Protein AF-A0A4E0QW94-F1 (afdb_monomer_lite)

Secondary structure (DSSP, 8-state):
------EEE--BTTB-EEEE--SS-EEEE----S-SEEEEE-SS-EEEEEES--S---SEEEESS--SSS-EEEEEEETTTTEEEEEEEEEETTEEEEEEEEEEE--S-TT---------TT--EEEEEEEE-SS---SPPP-EE-TTSPEE---EEEEEETTEEEEEEEE----STT--

Foldseek 3Di:
DDDQDEAEAEQDPPDKDKDQADQGKYKYAYPDDQFQWKWKDAQAATAEIEHRDRDCPGRIDIDRGDDPGQWIKMWGAHPPVQWIKIWIWGDDPRMIIIHTDDIDHDDDDSRDDDDHYDYDAPDKYKYKYKYFPPDPPDDDDDWDADPVRDTWFDDWDWDDDDRITIIITITHPPPPPPPD

Sequence (180 aa):
MYVILSVRLRPKPNRPTHLRWVNVSTILSCPAGLHNSSIWYSSREVYKMTVGCQNEEEPELRLQWFPDVQNITARFISQITNLETRCIFSSNDGILKGELIPETPISGPLNEIHATIFIQPGQKIQHEFFICKQGVVRNGTCRTQYANGTYGGGKQSIQTSGDQHKITDELRPSHLDKHQ

pLDDT: mean 73.36, std 14.95, range [33.78, 94.5]

Organism: Fasciola hepatica (NCBI:txid6192)

Structure (mmCIF, N/CA/C/O backbone):
data_AF-A0A4E0QW94-F1
#
_entry.id   AF-A0A4E0QW94-F1
#
loop_
_atom_site.group_PDB
_atom_site.id
_atom_site.type_symbol
_atom_site.label_atom_id
_atom_site.label_alt_id
_atom_site.label_comp_id
_atom_site.label_asym_id
_atom_site.label_entity_id
_atom_site.label_seq_id
_atom_site.pdbx_PDB_ins_code
_atom_site.Cartn_x
_atom_site.Cartn_y
_atom_site.Cartn_z
_atom_site.occupancy
_atom_site.B_iso_or_equiv
_atom_site.auth_seq_id
_atom_site.auth_comp_id
_atom_site.auth_asym_id
_atom_site.auth_atom_id
_atom_site.pdbx_PDB_model_num
ATOM 1 N N . MET A 1 1 ? -17.614 -23.649 -15.359 1.00 35.47 1 MET A N 1
ATOM 2 C CA . MET A 1 1 ? -17.295 -23.105 -14.023 1.00 35.47 1 MET A CA 1
ATOM 3 C C . MET A 1 1 ? -15.801 -22.819 -14.013 1.00 35.47 1 MET A C 1
ATOM 5 O O . MET A 1 1 ? -15.024 -23.763 -14.012 1.00 35.47 1 MET A O 1
ATOM 9 N N . TYR A 1 2 ? -15.388 -21.560 -14.169 1.00 36.31 2 TYR A N 1
ATOM 10 C CA . TYR A 1 2 ? -13.965 -21.210 -14.183 1.00 36.31 2 TYR A CA 1
ATOM 11 C C . TYR A 1 2 ? -13.499 -21.043 -12.739 1.00 36.31 2 TYR A C 1
ATOM 13 O O . TYR A 1 2 ? -13.974 -20.157 -12.033 1.00 36.31 2 TYR A O 1
ATOM 21 N N . VAL A 1 3 ? -12.605 -21.919 -12.286 1.00 41.59 3 VAL A N 1
ATOM 22 C CA . VAL A 1 3 ? -11.892 -21.724 -11.023 1.00 41.59 3 VAL A CA 1
ATOM 23 C C . VAL A 1 3 ? -10.884 -20.608 -11.276 1.00 41.59 3 VAL A C 1
ATOM 25 O O . VAL A 1 3 ? -9.867 -20.830 -11.929 1.00 41.59 3 VAL A O 1
ATOM 28 N N . ILE A 1 4 ? -11.175 -19.393 -10.813 1.00 51.91 4 ILE A N 1
ATOM 29 C CA . ILE A 1 4 ?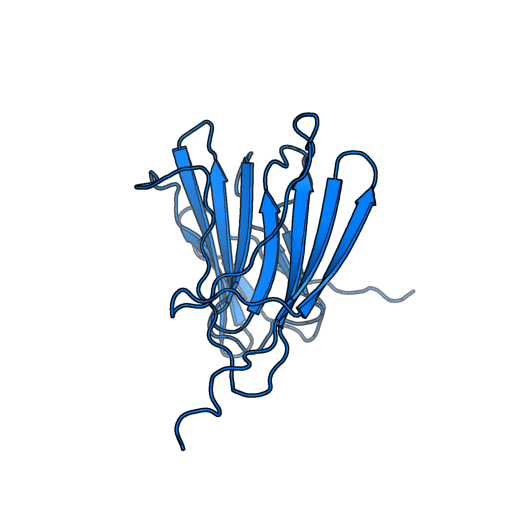 -10.159 -18.341 -10.750 1.00 51.91 4 ILE A CA 1
ATOM 30 C C . ILE A 1 4 ? -9.194 -18.775 -9.646 1.00 51.91 4 ILE A C 1
ATOM 32 O O . ILE A 1 4 ? -9.485 -18.623 -8.461 1.00 51.91 4 ILE A O 1
ATOM 36 N N . LEU A 1 5 ? -8.073 -19.387 -10.027 1.00 69.38 5 LEU A N 1
ATOM 37 C CA . LEU A 1 5 ? -6.982 -19.637 -9.094 1.00 69.38 5 LEU A CA 1
ATOM 38 C C . LEU A 1 5 ? -6.404 -18.277 -8.700 1.00 69.38 5 LEU A C 1
ATOM 40 O O . LEU A 1 5 ? -5.774 -17.618 -9.512 1.00 69.38 5 LEU A O 1
ATOM 44 N N . SER A 1 6 ? -6.628 -17.831 -7.469 1.00 73.69 6 SER A N 1
ATOM 45 C CA . SER A 1 6 ? -5.901 -16.695 -6.906 1.00 73.69 6 SER A CA 1
ATOM 46 C C . SER A 1 6 ? -4.810 -17.194 -5.975 1.00 73.69 6 SER A C 1
ATOM 48 O O . SER A 1 6 ? -5.058 -18.050 -5.124 1.00 73.69 6 SER A O 1
ATOM 50 N N . VAL A 1 7 ? -3.618 -16.627 -6.094 1.00 83.56 7 VAL A N 1
ATOM 51 C CA . VAL A 1 7 ? -2.515 -16.871 -5.168 1.00 83.56 7 VAL A CA 1
ATOM 52 C C . VAL A 1 7 ? -2.576 -15.835 -4.051 1.00 83.56 7 VAL A C 1
ATOM 54 O O . VAL A 1 7 ? -2.531 -14.639 -4.323 1.00 83.56 7 VAL A O 1
ATOM 57 N N . ARG A 1 8 ? -2.650 -16.280 -2.791 1.00 88.88 8 ARG A N 1
ATOM 58 C CA . ARG A 1 8 ? -2.639 -15.397 -1.615 1.00 88.88 8 ARG A CA 1
ATOM 59 C C . ARG A 1 8 ? -1.293 -15.480 -0.901 1.00 88.88 8 ARG A C 1
ATOM 61 O O . ARG A 1 8 ? -0.907 -16.547 -0.429 1.00 88.88 8 ARG A O 1
ATOM 68 N N . LEU A 1 9 ? -0.602 -14.349 -0.794 1.00 89.50 9 LEU A N 1
ATOM 69 C CA . LEU A 1 9 ? 0.662 -14.223 -0.075 1.00 89.50 9 LEU A CA 1
ATOM 70 C C . LEU A 1 9 ? 0.450 -13.415 1.206 1.00 89.50 9 LEU A C 1
ATOM 72 O O . LEU A 1 9 ? 0.110 -12.234 1.158 1.00 89.50 9 LEU A O 1
ATOM 76 N N . ARG A 1 10 ? 0.677 -14.064 2.351 1.00 90.88 10 ARG A N 1
ATOM 77 C CA . ARG A 1 10 ? 0.554 -13.467 3.683 1.00 90.88 10 ARG A CA 1
ATOM 78 C C . ARG A 1 10 ? 1.858 -13.666 4.463 1.00 90.88 10 ARG A C 1
ATOM 80 O O . ARG A 1 10 ? 2.150 -14.809 4.821 1.00 90.88 10 ARG A O 1
ATOM 87 N N . PRO A 1 11 ? 2.646 -12.604 4.711 1.00 89.12 11 PRO A N 1
ATOM 88 C CA . PRO A 1 11 ? 3.871 -12.686 5.492 1.00 89.12 11 PRO A CA 1
ATOM 89 C C . PRO A 1 11 ? 3.585 -13.140 6.925 1.00 89.12 11 PRO A C 1
ATOM 91 O O . PRO A 1 11 ? 2.499 -12.901 7.459 1.00 89.12 11 PRO A O 1
ATOM 94 N N . LYS A 1 12 ? 4.575 -13.766 7.562 1.00 86.25 12 LYS A N 1
ATOM 95 C CA . LYS A 1 12 ? 4.525 -14.146 8.976 1.00 86.25 12 LYS A CA 1
ATOM 96 C C . LYS A 1 12 ? 5.559 -13.343 9.769 1.00 86.25 12 LYS A C 1
ATOM 98 O O . LYS A 1 12 ? 6.594 -12.978 9.208 1.00 86.25 12 LYS A O 1
ATOM 103 N N . PRO A 1 13 ? 5.323 -13.100 11.069 1.00 80.38 13 PRO A N 1
ATOM 104 C CA . PRO A 1 13 ? 6.344 -12.532 11.939 1.00 80.38 13 PRO A CA 1
ATOM 105 C C . PRO A 1 13 ? 7.625 -13.365 11.902 1.00 80.38 13 PRO A C 1
ATOM 107 O O . PRO A 1 13 ? 7.571 -14.596 11.903 1.00 80.38 13 PRO A O 1
ATOM 110 N N . ASN A 1 14 ? 8.771 -12.685 11.876 1.00 74.56 14 ASN A N 1
ATOM 111 C CA . ASN A 1 14 ? 10.111 -13.269 11.994 1.00 74.56 14 ASN A CA 1
ATOM 112 C C . ASN A 1 14 ? 10.515 -14.278 10.899 1.00 74.56 14 ASN A C 1
ATOM 114 O O . ASN A 1 14 ? 11.559 -14.918 11.028 1.00 74.56 14 ASN A O 1
ATOM 118 N N . ARG A 1 15 ? 9.734 -14.445 9.819 1.00 83.19 15 ARG A N 1
ATOM 119 C CA . ARG A 1 15 ? 10.111 -15.327 8.704 1.00 83.19 15 ARG A CA 1
ATOM 120 C C . ARG A 1 15 ? 9.510 -14.877 7.365 1.00 83.19 15 ARG A C 1
ATOM 122 O O . ARG A 1 15 ? 8.290 -14.710 7.283 1.00 83.19 15 ARG A O 1
ATOM 129 N N . PRO A 1 16 ? 10.318 -14.760 6.292 1.00 84.69 16 PRO A N 1
ATOM 130 C CA . PRO A 1 16 ? 9.789 -14.493 4.962 1.00 84.69 16 PRO A CA 1
ATOM 131 C C . PRO A 1 16 ? 8.881 -15.639 4.507 1.00 84.69 16 PRO A C 1
ATOM 133 O O . PRO A 1 16 ? 9.142 -16.817 4.767 1.00 84.69 16 PRO A O 1
ATOM 136 N N . THR A 1 17 ? 7.799 -15.287 3.824 1.00 88.94 17 THR A N 1
ATOM 137 C CA . THR A 1 17 ? 6.900 -16.245 3.174 1.00 88.94 17 THR A CA 1
ATOM 138 C C . THR A 1 17 ? 7.181 -16.239 1.683 1.00 88.94 17 THR A C 1
ATOM 140 O O . THR A 1 17 ? 7.320 -15.174 1.091 1.00 88.94 17 THR A O 1
ATOM 143 N N . HIS A 1 18 ? 7.267 -17.422 1.084 1.00 89.69 18 HIS A N 1
ATOM 144 C CA . HIS A 1 18 ? 7.560 -17.586 -0.333 1.00 89.69 18 HIS A CA 1
ATOM 145 C C . HIS A 1 18 ? 6.428 -18.337 -1.011 1.00 89.69 18 HIS A C 1
ATOM 147 O O . HIS A 1 18 ? 5.875 -19.281 -0.443 1.00 89.69 18 HIS A O 1
ATOM 153 N N . LEU A 1 19 ? 6.099 -17.933 -2.230 1.00 86.19 19 LEU A N 1
ATOM 154 C CA . LEU A 1 19 ? 5.101 -18.602 -3.042 1.00 86.19 19 LEU A CA 1
ATOM 155 C C . LEU A 1 19 ? 5.514 -18.515 -4.506 1.00 86.19 19 LEU A C 1
ATOM 157 O O . LEU A 1 19 ? 5.927 -17.462 -4.980 1.00 86.19 19 LEU A O 1
ATOM 161 N N . ARG A 1 20 ? 5.423 -19.629 -5.230 1.00 82.50 20 ARG A N 1
ATOM 162 C CA . ARG A 1 20 ? 5.676 -19.632 -6.668 1.00 82.50 20 ARG A CA 1
ATOM 163 C C . ARG A 1 20 ? 4.631 -18.767 -7.367 1.00 82.50 20 ARG A C 1
ATOM 165 O O . ARG A 1 20 ? 3.438 -19.049 -7.287 1.00 82.50 20 ARG A O 1
ATOM 172 N N . TRP A 1 21 ? 5.084 -17.735 -8.060 1.00 75.19 21 TRP A N 1
ATOM 173 C CA . TRP A 1 21 ? 4.219 -16.959 -8.923 1.00 75.19 21 TRP A CA 1
ATOM 174 C C . TRP A 1 21 ? 3.769 -17.830 -10.097 1.00 75.19 21 TRP A C 1
ATOM 176 O O . TRP A 1 21 ? 4.568 -18.485 -10.768 1.00 75.19 21 TRP A O 1
ATOM 186 N N . VAL A 1 22 ? 2.466 -17.835 -10.326 1.00 73.12 22 VAL A N 1
ATOM 187 C CA . VAL A 1 22 ? 1.826 -18.374 -11.523 1.00 73.12 22 VAL A CA 1
ATOM 188 C C . VAL A 1 22 ? 1.022 -17.236 -12.138 1.00 73.12 22 VAL A C 1
ATOM 190 O O . VAL A 1 22 ? 0.620 -16.328 -11.413 1.00 73.12 22 VAL A O 1
ATOM 193 N N . ASN A 1 23 ? 0.826 -17.259 -13.458 1.00 73.31 23 ASN A N 1
ATOM 194 C CA . ASN A 1 23 ? 0.159 -16.192 -14.213 1.00 73.31 23 ASN A CA 1
ATOM 195 C C . ASN A 1 23 ? -1.348 -16.122 -13.897 1.00 73.31 23 ASN A C 1
ATOM 197 O O . ASN A 1 23 ? -2.194 -16.504 -14.702 1.00 73.31 23 ASN A O 1
ATOM 201 N N . VAL A 1 24 ? -1.663 -15.724 -12.670 1.00 80.81 24 VAL A N 1
ATOM 202 C CA . VAL A 1 24 ? -2.995 -15.668 -12.086 1.00 80.81 24 VAL A CA 1
ATOM 203 C C . VAL A 1 24 ? -3.090 -14.480 -11.129 1.00 80.81 24 VAL A C 1
ATOM 205 O O . VAL A 1 24 ? -2.075 -13.906 -10.728 1.00 80.81 24 VAL A O 1
ATOM 208 N N . SER A 1 25 ? -4.316 -14.150 -10.720 1.00 85.38 25 SER A N 1
ATOM 209 C CA . SER A 1 25 ? -4.574 -13.082 -9.753 1.00 85.38 25 SER A CA 1
ATOM 210 C C . SER A 1 25 ? -3.798 -13.271 -8.447 1.00 85.38 25 SER A C 1
ATOM 212 O O . SER A 1 25 ? -3.813 -14.352 -7.853 1.00 85.38 25 SER A O 1
ATOM 214 N N . THR A 1 26 ? -3.162 -12.199 -7.982 1.00 87.12 26 THR A N 1
ATOM 215 C CA . THR A 1 26 ? -2.372 -12.173 -6.751 1.00 87.12 26 THR A CA 1
ATOM 216 C C . THR A 1 26 ? -3.107 -11.367 -5.689 1.00 87.12 26 THR A C 1
ATOM 218 O O . THR A 1 26 ? -3.519 -10.232 -5.922 1.00 87.12 26 THR A O 1
ATOM 221 N N . ILE A 1 27 ? -3.241 -11.944 -4.501 1.00 90.69 27 ILE A N 1
ATOM 222 C CA . ILE A 1 27 ? -3.774 -11.287 -3.313 1.00 90.69 27 ILE A CA 1
ATOM 223 C C . ILE A 1 27 ? -2.622 -11.128 -2.326 1.00 90.69 27 ILE A C 1
ATOM 225 O O . ILE A 1 27 ? -2.080 -12.114 -1.823 1.00 90.69 27 ILE A O 1
ATOM 229 N N . LEU A 1 28 ? -2.235 -9.887 -2.058 1.00 91.69 28 LEU A N 1
ATOM 230 C CA . LEU A 1 28 ? -1.235 -9.552 -1.052 1.00 91.69 28 LEU A CA 1
ATOM 231 C C . LEU A 1 28 ? -1.967 -9.195 0.233 1.00 91.69 28 LEU A C 1
ATOM 233 O O . LEU A 1 28 ? -2.811 -8.308 0.212 1.00 91.69 28 LEU A O 1
ATOM 237 N N . SER A 1 29 ? -1.658 -9.876 1.333 1.00 90.81 29 SER A N 1
ATOM 238 C CA . SER A 1 29 ? -2.296 -9.652 2.632 1.00 90.81 29 SER A CA 1
ATOM 239 C C . SER A 1 29 ? -1.233 -9.326 3.667 1.00 90.81 29 SER A C 1
ATOM 241 O O . SER A 1 29 ? -0.285 -10.093 3.838 1.00 90.81 29 SER A O 1
ATOM 243 N N . CYS A 1 30 ? -1.372 -8.202 4.363 1.00 88.25 30 CYS A N 1
ATOM 244 C CA . CYS A 1 30 ? -0.473 -7.846 5.456 1.00 88.25 30 CYS A CA 1
ATOM 245 C C . CYS A 1 30 ? -1.181 -8.101 6.787 1.00 88.25 30 CYS A C 1
ATOM 247 O O . CYS A 1 30 ? -2.255 -7.550 6.986 1.00 88.25 30 CYS A O 1
ATOM 249 N N . PRO A 1 31 ? -0.634 -8.897 7.724 1.00 84.06 31 PRO A N 1
ATOM 250 C CA . PRO A 1 31 ? -1.258 -9.135 9.026 1.00 84.06 31 PRO A CA 1
ATOM 251 C C . PRO A 1 31 ? -1.105 -7.925 9.969 1.00 84.06 31 PRO A C 1
ATOM 253 O O . PRO A 1 31 ? -0.729 -8.089 11.125 1.00 84.06 31 PRO A O 1
ATOM 256 N N . ALA A 1 32 ? -1.356 -6.715 9.472 1.00 74.12 32 ALA A N 1
ATOM 257 C CA . ALA A 1 32 ? -1.501 -5.536 10.303 1.00 74.12 32 ALA A CA 1
ATOM 258 C C . ALA A 1 32 ? -2.821 -5.663 11.076 1.00 74.12 32 ALA A C 1
ATOM 260 O O . ALA A 1 32 ? -3.841 -6.046 10.500 1.00 74.12 32 ALA A O 1
ATOM 261 N N . GLY A 1 33 ? -2.788 -5.397 12.382 1.00 70.00 33 GLY A N 1
ATOM 262 C CA . GLY A 1 33 ? -3.992 -5.340 13.209 1.00 70.00 33 GLY A CA 1
ATOM 263 C C . GLY A 1 33 ? -4.892 -4.154 12.842 1.00 70.00 33 GLY A C 1
ATOM 264 O O . GLY A 1 33 ? -4.878 -3.650 11.715 1.00 70.00 33 GLY A O 1
ATOM 265 N N . LEU A 1 34 ? -5.667 -3.672 13.814 1.00 67.00 34 LEU A N 1
ATOM 266 C CA . LEU A 1 34 ? -6.462 -2.456 13.646 1.00 67.00 34 LEU A CA 1
ATOM 267 C C . LEU A 1 34 ? -5.541 -1.268 13.350 1.00 67.00 34 LEU A C 1
ATOM 269 O O . LEU A 1 34 ? -4.638 -0.951 14.123 1.00 67.00 34 LEU A O 1
ATOM 273 N N . HIS A 1 35 ? -5.779 -0.617 12.220 1.00 72.94 35 HIS A N 1
ATOM 274 C CA . HIS A 1 35 ? -5.010 0.524 11.752 1.00 72.94 35 HIS A CA 1
ATOM 275 C C . HIS A 1 35 ? -5.966 1.655 11.397 1.00 72.94 35 HIS A C 1
ATOM 277 O O . HIS A 1 35 ? -7.054 1.430 10.880 1.00 72.94 35 HIS A O 1
ATOM 283 N N . ASN A 1 36 ? -5.557 2.889 11.670 1.00 76.88 36 ASN A N 1
ATOM 284 C CA . ASN A 1 36 ? -6.326 4.069 11.282 1.00 76.88 36 ASN A CA 1
ATOM 285 C C . ASN A 1 36 ? -6.073 4.417 9.818 1.00 76.88 36 ASN A C 1
ATOM 287 O O . ASN A 1 36 ? -6.881 5.100 9.192 1.00 76.88 36 ASN A O 1
ATOM 291 N N . SER A 1 37 ? -4.931 3.993 9.280 1.00 81.06 37 SER A N 1
ATOM 292 C CA . SER A 1 37 ? -4.581 4.276 7.904 1.00 81.06 37 SER A CA 1
ATOM 293 C C . SER A 1 37 ? -3.646 3.248 7.291 1.00 81.06 37 SER A C 1
ATOM 295 O O . SER A 1 37 ? -2.878 2.584 7.994 1.00 81.06 37 SER A O 1
ATOM 297 N N . SER A 1 38 ? -3.729 3.120 5.968 1.00 85.75 38 SER A N 1
ATOM 298 C CA . SER A 1 38 ? -2.844 2.271 5.184 1.00 85.75 38 SER A CA 1
ATOM 299 C C . SER A 1 38 ? -2.468 2.912 3.855 1.00 85.75 38 SER A C 1
ATOM 301 O O . SER A 1 38 ? -3.245 3.668 3.270 1.00 85.75 38 SER A O 1
ATOM 303 N N . ILE A 1 39 ? -1.286 2.577 3.350 1.00 87.56 39 ILE A N 1
ATOM 304 C CA . ILE A 1 39 ? -0.871 2.899 1.988 1.00 87.56 39 ILE A CA 1
ATOM 305 C C . ILE A 1 39 ? -0.118 1.722 1.374 1.00 87.56 39 ILE A C 1
ATOM 307 O O . ILE A 1 39 ? 0.796 1.160 1.976 1.00 87.56 39 ILE A O 1
ATOM 311 N N . TRP A 1 40 ? -0.521 1.358 0.162 1.00 90.50 40 TRP A N 1
ATOM 312 C CA . TRP A 1 40 ? 0.073 0.320 -0.666 1.00 90.50 40 TRP A CA 1
ATOM 313 C C . TRP A 1 40 ? 0.708 0.973 -1.879 1.00 90.50 40 TRP A C 1
ATOM 315 O O . TRP A 1 40 ? 0.011 1.583 -2.692 1.00 90.50 40 TRP A O 1
ATOM 325 N N . TYR A 1 41 ? 2.020 0.850 -2.011 1.00 90.25 41 TYR A N 1
ATOM 326 C CA . TYR A 1 41 ? 2.766 1.577 -3.028 1.00 90.25 41 TYR A CA 1
ATOM 327 C C . TYR A 1 41 ? 4.007 0.817 -3.490 1.00 90.25 41 TYR A C 1
ATOM 329 O O . TYR A 1 41 ? 4.536 -0.038 -2.784 1.00 90.25 41 TYR A O 1
ATOM 337 N N . SER A 1 42 ? 4.479 1.141 -4.685 1.00 90.25 42 SER A N 1
ATOM 338 C CA . SER A 1 42 ? 5.790 0.768 -5.212 1.00 90.25 42 SER A CA 1
ATOM 339 C C . SER A 1 42 ? 6.567 2.028 -5.587 1.00 90.25 42 SER A C 1
ATOM 341 O O . SER A 1 42 ? 6.091 3.150 -5.414 1.00 90.25 42 SER A O 1
ATOM 343 N N . SER A 1 43 ? 7.760 1.856 -6.157 1.00 83.38 43 SER A N 1
ATOM 344 C CA . SER A 1 43 ? 8.504 2.971 -6.744 1.00 83.38 43 SER A CA 1
ATOM 345 C C . SER A 1 43 ? 7.793 3.629 -7.931 1.00 83.38 43 SER A C 1
ATOM 347 O O . SER A 1 43 ? 8.171 4.740 -8.285 1.00 83.38 43 SER A O 1
ATOM 349 N N . ARG A 1 44 ? 6.788 2.982 -8.541 1.00 80.19 44 ARG A N 1
ATOM 350 C CA . ARG A 1 44 ? 6.114 3.461 -9.762 1.00 80.19 44 ARG A CA 1
ATOM 351 C C . ARG A 1 44 ? 4.647 3.842 -9.571 1.00 80.19 44 ARG A C 1
ATOM 353 O O . ARG A 1 44 ? 4.118 4.575 -10.398 1.00 80.19 44 ARG A O 1
ATOM 360 N N . GLU A 1 45 ? 3.983 3.361 -8.520 1.00 82.75 45 GLU A N 1
ATOM 361 C CA . GLU A 1 45 ? 2.530 3.514 -8.383 1.00 82.75 45 GLU A CA 1
ATOM 362 C C . GLU A 1 45 ? 2.054 3.437 -6.924 1.00 82.75 45 GLU A C 1
ATOM 364 O O . GLU A 1 45 ? 2.637 2.720 -6.110 1.00 82.75 45 GLU A O 1
ATOM 369 N N . VAL A 1 46 ? 0.962 4.141 -6.606 1.00 83.50 46 VAL A N 1
ATOM 370 C CA . VAL A 1 46 ? 0.169 3.935 -5.382 1.00 83.50 46 VAL A CA 1
ATOM 371 C C . VAL A 1 46 ? -1.074 3.139 -5.755 1.00 83.50 46 VAL A C 1
ATOM 373 O O . VAL A 1 46 ? -1.950 3.636 -6.456 1.00 83.50 46 VAL A O 1
ATOM 376 N N . TYR A 1 47 ? -1.151 1.906 -5.263 1.00 84.19 47 TYR A N 1
ATOM 377 C CA . TYR A 1 47 ? -2.217 0.964 -5.604 1.00 84.19 47 TYR A CA 1
ATOM 378 C C . TYR A 1 47 ? -3.488 1.179 -4.782 1.00 84.19 47 TYR A C 1
ATOM 380 O O . TYR A 1 47 ? -4.594 0.961 -5.268 1.00 84.19 47 TYR A O 1
ATOM 388 N N . LYS A 1 48 ? -3.337 1.548 -3.507 1.00 83.31 48 LYS A N 1
ATOM 389 C CA . LYS A 1 48 ? -4.450 1.734 -2.568 1.00 83.31 48 LYS A CA 1
ATOM 390 C C . LYS A 1 48 ? -3.988 2.590 -1.398 1.00 83.31 48 LYS A C 1
ATOM 392 O O . LYS A 1 48 ? -2.934 2.319 -0.829 1.00 83.31 48 LYS A O 1
ATOM 397 N N . MET A 1 49 ? -4.789 3.564 -0.985 1.00 81.88 49 MET A N 1
ATOM 398 C CA . MET A 1 49 ? -4.573 4.278 0.274 1.00 81.88 49 MET A CA 1
ATOM 399 C C . MET A 1 49 ? -5.894 4.483 1.014 1.00 81.88 49 MET A C 1
ATOM 401 O O . MET A 1 49 ? -6.923 4.798 0.417 1.00 81.88 49 MET A O 1
ATOM 405 N N . THR A 1 50 ? -5.869 4.286 2.329 1.00 78.38 50 THR A N 1
ATOM 406 C CA . THR A 1 50 ? -7.044 4.379 3.201 1.00 78.38 50 THR A CA 1
ATOM 407 C C . THR A 1 50 ? -6.724 5.199 4.449 1.00 78.38 50 THR A C 1
ATOM 409 O O . THR A 1 50 ? -5.650 5.054 5.030 1.00 78.38 50 THR A O 1
ATOM 412 N N . VAL A 1 51 ? -7.648 6.067 4.871 1.00 77.44 51 VAL A N 1
ATOM 413 C CA . VAL A 1 51 ? -7.498 6.949 6.042 1.00 77.44 51 VAL A CA 1
ATOM 414 C C . VAL A 1 51 ? -8.798 7.003 6.845 1.00 77.44 51 VAL A C 1
ATOM 416 O O . VAL A 1 51 ? -9.885 7.157 6.292 1.00 77.44 51 VAL A O 1
ATOM 419 N N . GLY A 1 52 ? -8.694 6.894 8.169 1.00 70.12 52 GLY A N 1
ATOM 420 C CA . GLY A 1 52 ? -9.822 6.977 9.099 1.00 70.12 52 GLY A CA 1
ATOM 421 C C . GLY A 1 52 ? -10.716 5.733 9.125 1.00 70.12 52 GLY A C 1
ATOM 422 O O . GLY A 1 52 ? -11.758 5.741 9.776 1.00 70.12 52 GLY A O 1
ATOM 423 N N . CYS A 1 53 ? -10.350 4.658 8.430 1.00 65.19 53 CYS A N 1
ATOM 424 C CA . CYS A 1 53 ? -11.160 3.446 8.343 1.00 65.19 53 CYS A CA 1
ATOM 425 C C . CYS A 1 53 ? -10.768 2.460 9.442 1.00 65.19 53 CYS A C 1
ATOM 427 O O . CYS A 1 53 ? -9.699 1.873 9.372 1.00 65.19 53 CYS A O 1
ATOM 429 N N . GLN A 1 54 ? -11.635 2.284 10.445 1.00 56.16 54 GLN A N 1
ATOM 430 C CA . GLN A 1 54 ? -11.500 1.215 11.448 1.00 56.16 54 GLN A CA 1
ATOM 431 C C . GLN A 1 54 ? -12.191 -0.090 11.025 1.00 56.16 54 GLN A C 1
ATOM 433 O O . GLN A 1 54 ? -12.008 -1.112 11.680 1.00 56.16 54 GLN A O 1
ATOM 438 N N . ASN A 1 55 ? -12.992 -0.055 9.954 1.00 52.44 55 ASN A N 1
ATOM 439 C CA . ASN A 1 55 ? -13.794 -1.200 9.545 1.00 52.44 55 ASN A CA 1
ATOM 440 C C . ASN A 1 55 ? -12.932 -2.274 8.880 1.00 52.44 55 ASN A C 1
ATOM 442 O O . ASN A 1 55 ? -12.074 -1.986 8.048 1.00 52.44 55 ASN A O 1
ATOM 446 N N . GLU A 1 56 ? -13.240 -3.503 9.274 1.00 49.19 56 GLU A N 1
ATOM 447 C CA . GLU A 1 56 ? -12.592 -4.801 9.077 1.00 49.19 56 GLU A CA 1
ATOM 448 C C . GLU A 1 56 ? -12.431 -5.267 7.615 1.00 49.19 56 GLU A C 1
ATOM 450 O O . GLU A 1 56 ? -12.405 -6.469 7.349 1.00 49.19 56 GLU A O 1
ATOM 455 N N . GLU A 1 57 ? -12.332 -4.363 6.635 1.00 53.59 57 GLU A N 1
ATOM 456 C CA . GLU A 1 57 ? -11.892 -4.782 5.306 1.00 53.59 57 GLU A CA 1
ATOM 457 C C . GLU A 1 57 ? -10.488 -5.365 5.433 1.00 53.59 57 GLU A C 1
ATOM 459 O O . GLU A 1 57 ? -9.573 -4.696 5.925 1.00 53.59 57 GLU A O 1
ATOM 464 N N . GLU A 1 58 ? -10.333 -6.634 5.027 1.00 59.72 58 GLU A N 1
ATOM 465 C CA . GLU A 1 58 ? -9.053 -7.321 5.149 1.00 59.72 58 GLU A CA 1
ATOM 466 C C . GLU A 1 58 ? -7.954 -6.419 4.545 1.00 59.72 58 GLU A C 1
ATOM 468 O O . GLU A 1 58 ? -8.165 -5.854 3.462 1.00 59.72 58 GLU A O 1
ATOM 473 N N . PRO A 1 59 ? -6.799 -6.259 5.223 1.00 76.81 59 PRO A N 1
ATOM 474 C CA . PRO A 1 59 ? -5.644 -5.497 4.745 1.00 76.81 59 PRO A CA 1
ATOM 475 C C . PRO A 1 59 ? -5.028 -6.200 3.531 1.00 76.81 59 PRO A C 1
ATOM 477 O O . PRO A 1 59 ? -3.947 -6.794 3.590 1.00 76.81 59 PRO A O 1
ATOM 480 N N . GLU A 1 60 ? -5.757 -6.144 2.422 1.00 86.50 60 GLU A N 1
ATOM 481 C CA . GLU A 1 60 ? -5.482 -6.834 1.183 1.00 86.50 60 GLU A CA 1
ATOM 482 C C . GLU A 1 60 ? -5.426 -5.878 0.006 1.00 86.50 60 GLU A C 1
ATOM 484 O O . GLU A 1 60 ? -6.250 -4.967 -0.154 1.00 86.50 60 GLU A O 1
ATOM 489 N N . LEU A 1 61 ? -4.473 -6.176 -0.867 1.00 87.44 61 LEU A N 1
ATOM 490 C CA . LEU A 1 61 ? -4.381 -5.639 -2.206 1.00 87.44 61 LEU A CA 1
ATOM 491 C C . LEU A 1 61 ? -4.586 -6.779 -3.205 1.00 87.44 61 LEU A C 1
ATOM 493 O O . LEU A 1 61 ? -3.883 -7.791 -3.166 1.00 87.44 61 LEU A O 1
ATOM 497 N N . ARG A 1 62 ? -5.559 -6.609 -4.103 1.00 88.69 62 ARG A N 1
ATOM 498 C CA . ARG A 1 62 ? -5.883 -7.575 -5.159 1.00 88.69 62 ARG A CA 1
ATOM 499 C C . ARG A 1 62 ? -5.364 -7.052 -6.486 1.00 88.69 62 ARG A C 1
ATOM 501 O O . ARG A 1 62 ? -5.715 -5.951 -6.893 1.00 88.69 62 ARG A O 1
ATOM 508 N N . LEU A 1 63 ? -4.549 -7.856 -7.153 1.00 86.88 63 LEU A N 1
ATOM 509 C CA . LEU A 1 63 ? -3.920 -7.528 -8.424 1.00 86.88 63 LEU A CA 1
ATOM 510 C C . LEU A 1 63 ? -4.239 -8.628 -9.436 1.00 86.88 63 LEU A C 1
ATOM 512 O O . LEU A 1 63 ? -4.259 -9.810 -9.089 1.00 86.88 63 LEU A O 1
ATOM 516 N N . GLN A 1 64 ? -4.473 -8.258 -10.696 1.00 85.06 64 GLN A N 1
ATOM 517 C CA . GLN A 1 64 ? -4.680 -9.248 -11.762 1.00 85.06 64 GLN A CA 1
ATOM 518 C C . GLN A 1 64 ? -3.416 -10.082 -12.019 1.00 85.06 64 GLN A C 1
ATOM 520 O O . GLN A 1 64 ? -3.513 -11.273 -12.293 1.00 85.06 64 GLN A O 1
ATOM 525 N N . TRP A 1 65 ? -2.245 -9.467 -11.865 1.00 85.00 65 TRP A N 1
ATOM 526 C CA . TRP A 1 65 ? -0.927 -10.099 -11.844 1.00 85.00 65 TRP A CA 1
ATOM 527 C C . TRP A 1 65 ? 0.003 -9.274 -10.949 1.00 85.00 65 TRP A C 1
ATOM 529 O O . TRP A 1 65 ? -0.291 -8.118 -10.643 1.00 85.00 65 TRP A O 1
ATOM 539 N N . PHE A 1 66 ? 1.129 -9.846 -10.516 1.00 86.25 66 PHE A N 1
ATOM 540 C CA . PHE A 1 66 ? 2.131 -9.062 -9.793 1.00 86.25 66 PHE A CA 1
ATOM 541 C C . PHE A 1 66 ? 2.849 -8.123 -10.785 1.00 86.25 66 PHE A C 1
ATOM 543 O O . PHE A 1 66 ? 3.370 -8.618 -11.785 1.00 86.25 66 PHE A O 1
ATOM 550 N N . PRO A 1 67 ? 2.852 -6.797 -10.570 1.00 85.94 67 PRO A N 1
ATOM 551 C CA . PRO A 1 67 ? 3.433 -5.846 -11.511 1.00 85.94 67 PRO A CA 1
ATOM 552 C C . PRO A 1 67 ? 4.958 -5.967 -11.569 1.00 85.94 67 PRO A C 1
ATOM 554 O O . PRO A 1 67 ? 5.598 -6.373 -10.600 1.00 85.94 67 PRO A O 1
ATOM 557 N N . ASP A 1 68 ? 5.540 -5.568 -12.700 1.00 85.81 68 ASP A N 1
ATOM 558 C CA . ASP A 1 68 ? 6.993 -5.508 -12.897 1.00 85.81 68 ASP A CA 1
ATOM 559 C C . ASP A 1 68 ? 7.601 -4.311 -12.140 1.00 85.81 68 ASP A C 1
ATOM 561 O O . ASP A 1 68 ? 7.898 -3.246 -12.694 1.00 85.81 68 ASP A O 1
ATOM 565 N N . VAL A 1 69 ? 7.686 -4.469 -10.820 1.00 86.56 69 VAL A N 1
ATOM 566 C CA . VAL A 1 69 ? 8.276 -3.530 -9.864 1.00 86.56 69 VAL A CA 1
ATOM 567 C C . VAL A 1 69 ? 9.119 -4.303 -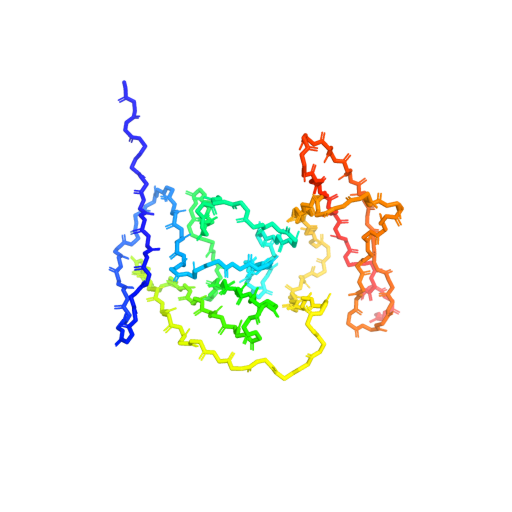8.857 1.00 86.56 69 VAL A C 1
ATOM 569 O O . VAL A 1 69 ? 8.804 -5.438 -8.502 1.00 86.56 69 VAL A O 1
ATOM 572 N N . GLN A 1 70 ? 10.178 -3.666 -8.354 1.00 87.50 70 GLN A N 1
ATOM 573 C CA . GLN A 1 70 ? 11.097 -4.302 -7.407 1.00 87.50 70 GLN A CA 1
ATOM 574 C C . GLN A 1 70 ? 10.379 -4.772 -6.134 1.00 87.50 70 GLN A C 1
ATOM 576 O O . GLN A 1 70 ? 10.610 -5.881 -5.650 1.00 87.50 70 GLN A O 1
ATOM 581 N N . ASN A 1 71 ? 9.519 -3.917 -5.580 1.00 92.19 71 ASN A N 1
ATOM 582 C CA . ASN A 1 71 ? 8.710 -4.240 -4.421 1.00 92.19 71 ASN A CA 1
ATOM 583 C C . ASN A 1 71 ? 7.390 -3.460 -4.394 1.00 92.19 71 ASN A C 1
ATOM 585 O O . ASN A 1 71 ? 7.263 -2.365 -4.942 1.00 92.19 71 ASN A O 1
ATOM 589 N N . ILE A 1 72 ? 6.415 -4.049 -3.713 1.00 93.44 72 ILE A N 1
ATOM 590 C CA . ILE A 1 72 ? 5.206 -3.393 -3.233 1.00 93.44 72 ILE A CA 1
ATOM 591 C C . ILE A 1 72 ? 5.315 -3.344 -1.715 1.00 93.44 72 ILE A C 1
ATOM 593 O O . ILE A 1 72 ? 5.457 -4.375 -1.058 1.00 93.44 72 ILE A O 1
ATOM 597 N N . THR A 1 73 ? 5.254 -2.144 -1.160 1.00 93.75 73 THR A N 1
ATOM 598 C CA . THR A 1 73 ? 5.251 -1.897 0.276 1.00 93.75 73 THR A CA 1
ATOM 599 C C . THR A 1 73 ? 3.836 -1.570 0.723 1.00 93.75 73 THR A C 1
ATOM 601 O O . THR A 1 73 ? 3.176 -0.706 0.152 1.00 93.75 73 THR A O 1
ATOM 604 N N . ALA A 1 74 ? 3.383 -2.261 1.760 1.00 91.69 74 ALA A N 1
ATOM 605 C CA . ALA A 1 74 ? 2.165 -1.952 2.483 1.00 91.69 74 ALA A CA 1
ATOM 606 C C . ALA A 1 74 ? 2.557 -1.369 3.838 1.00 91.69 74 ALA A C 1
ATOM 608 O O . ALA A 1 74 ? 3.229 -2.037 4.623 1.00 91.69 74 ALA A O 1
ATOM 609 N N . ARG A 1 75 ? 2.168 -0.128 4.101 1.00 89.88 75 ARG A N 1
ATOM 610 C CA . ARG A 1 75 ? 2.449 0.591 5.344 1.00 89.88 75 ARG A CA 1
ATOM 611 C C . ARG A 1 75 ? 1.141 0.826 6.082 1.00 89.88 75 ARG A C 1
ATOM 613 O O . ARG A 1 75 ? 0.214 1.374 5.496 1.00 89.88 75 ARG A O 1
ATOM 620 N N . PHE A 1 76 ? 1.084 0.431 7.348 1.00 87.94 76 PHE A N 1
ATOM 621 C CA . PHE A 1 76 ? -0.088 0.544 8.214 1.00 87.94 76 PHE A CA 1
ATOM 622 C C . PHE A 1 76 ? 0.267 1.330 9.463 1.00 87.94 76 PHE A C 1
ATOM 624 O O . PHE A 1 76 ? 1.261 1.018 10.115 1.00 87.94 76 PHE A O 1
ATOM 631 N N . ILE A 1 77 ? -0.548 2.325 9.803 1.00 85.19 77 ILE A N 1
ATOM 632 C CA . ILE A 1 77 ? -0.321 3.207 10.949 1.00 85.19 77 ILE A CA 1
ATOM 633 C C . ILE A 1 77 ? -1.512 3.119 11.899 1.00 85.19 77 ILE A C 1
ATOM 635 O O . ILE A 1 77 ? -2.661 3.366 11.512 1.00 85.19 77 ILE A O 1
ATOM 639 N N . SER A 1 78 ? -1.217 2.813 13.159 1.00 81.69 78 SER A N 1
ATOM 640 C CA . SER A 1 78 ? -2.150 2.946 14.274 1.00 81.69 78 SER A CA 1
ATOM 641 C C . SER A 1 78 ? -1.871 4.259 14.996 1.00 81.69 78 SER A C 1
ATOM 643 O O . SER A 1 78 ? -0.830 4.425 15.630 1.00 81.69 78 SER A O 1
ATOM 645 N N . GLN A 1 79 ? -2.813 5.197 14.919 1.00 76.12 79 GLN A N 1
ATOM 646 C CA . GLN A 1 79 ? -2.720 6.461 15.657 1.00 76.12 79 GLN A CA 1
ATOM 647 C C . GLN A 1 79 ? -2.970 6.252 17.156 1.00 76.12 79 GLN A C 1
ATOM 649 O O . GLN A 1 79 ? -2.494 7.036 17.969 1.00 76.12 79 GLN A O 1
ATOM 654 N N . ILE A 1 80 ? -3.689 5.183 17.520 1.00 78.56 80 ILE A N 1
ATOM 655 C CA . ILE A 1 80 ? -3.993 4.831 18.913 1.00 78.56 80 ILE A CA 1
ATOM 656 C C . ILE A 1 80 ? -2.723 4.379 19.637 1.00 78.56 80 ILE A C 1
ATOM 658 O O . ILE A 1 80 ? -2.458 4.812 20.754 1.00 78.56 80 ILE A O 1
ATOM 662 N N . THR A 1 81 ? -1.938 3.506 19.002 1.00 82.19 81 THR A N 1
ATOM 663 C CA . THR A 1 81 ? -0.715 2.947 19.600 1.00 82.19 81 THR A CA 1
ATOM 664 C C . THR A 1 81 ? 0.551 3.686 19.172 1.00 82.19 81 THR A C 1
ATOM 666 O O . THR A 1 81 ? 1.608 3.448 19.747 1.00 82.19 81 THR A O 1
ATOM 669 N N . ASN A 1 82 ? 0.458 4.596 18.197 1.00 83.56 82 ASN A N 1
ATOM 670 C CA . ASN A 1 82 ? 1.594 5.276 17.568 1.00 83.56 82 ASN A CA 1
ATOM 671 C C . ASN A 1 82 ? 2.638 4.297 16.988 1.00 83.56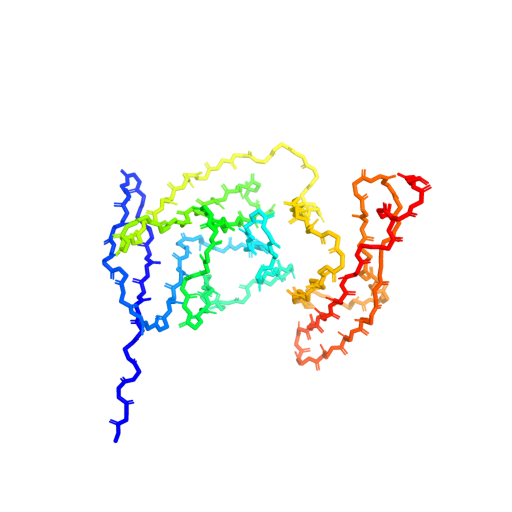 82 ASN A C 1
ATOM 673 O O . ASN A 1 82 ? 3.850 4.530 17.039 1.00 83.56 82 ASN A O 1
ATOM 677 N N . LEU A 1 83 ? 2.152 3.173 16.457 1.00 86.12 83 LEU A N 1
ATOM 678 C CA . LEU A 1 83 ? 2.968 2.119 15.864 1.00 86.12 83 LEU A CA 1
ATOM 679 C C . LEU A 1 83 ? 2.705 2.017 14.366 1.00 86.12 83 LEU A C 1
ATOM 681 O O . LEU A 1 83 ? 1.579 2.180 13.887 1.00 86.12 83 LEU A O 1
ATOM 685 N N . GLU A 1 84 ? 3.766 1.693 13.642 1.00 87.69 84 GLU A N 1
ATOM 686 C CA . GLU A 1 84 ? 3.746 1.399 12.221 1.00 87.69 84 GLU A CA 1
ATOM 687 C C . GLU A 1 84 ? 4.113 -0.061 11.973 1.00 87.69 84 GLU A C 1
ATOM 689 O O . GLU A 1 84 ? 5.145 -0.533 12.439 1.00 87.69 84 GLU A O 1
ATOM 694 N N . THR A 1 85 ? 3.302 -0.751 11.172 1.00 88.69 85 THR A N 1
ATOM 695 C CA . THR A 1 85 ? 3.625 -2.067 10.607 1.00 88.69 85 THR A CA 1
ATOM 696 C C . THR A 1 85 ? 3.889 -1.928 9.114 1.00 88.69 85 THR A C 1
ATOM 698 O O . THR A 1 85 ? 3.126 -1.260 8.410 1.00 88.69 85 THR A O 1
ATOM 701 N N . ARG A 1 86 ? 4.926 -2.600 8.598 1.00 91.62 86 ARG A N 1
ATOM 702 C CA . ARG A 1 86 ? 5.185 -2.649 7.151 1.00 91.62 86 ARG A CA 1
ATOM 703 C C . ARG A 1 86 ? 5.264 -4.076 6.638 1.00 91.62 86 ARG A C 1
ATOM 705 O O . ARG A 1 86 ? 5.966 -4.903 7.210 1.00 91.62 86 ARG A O 1
ATOM 712 N N . CYS A 1 87 ? 4.623 -4.336 5.507 1.00 93.19 87 CYS A N 1
ATOM 713 C CA . CYS A 1 87 ? 4.865 -5.528 4.708 1.00 93.19 87 CYS A CA 1
ATOM 714 C C . CYS A 1 87 ? 5.566 -5.156 3.406 1.00 93.19 87 CYS A C 1
ATOM 716 O O . CYS A 1 87 ? 5.154 -4.216 2.731 1.00 93.19 87 CYS A O 1
ATOM 718 N N . ILE A 1 88 ? 6.596 -5.911 3.035 1.00 94.31 88 ILE A N 1
ATOM 719 C CA . ILE A 1 88 ? 7.287 -5.774 1.752 1.00 94.31 88 ILE A CA 1
ATOM 720 C C . ILE A 1 88 ? 7.036 -7.039 0.945 1.00 94.31 88 ILE A C 1
ATOM 722 O O . ILE A 1 88 ? 7.308 -8.148 1.403 1.00 94.31 88 ILE A O 1
ATOM 726 N N . PHE A 1 89 ? 6.519 -6.862 -0.262 1.00 94.50 89 PHE A N 1
ATOM 727 C CA . PHE A 1 89 ? 6.281 -7.925 -1.221 1.00 94.50 89 PHE A CA 1
ATOM 728 C C . PHE A 1 89 ? 7.184 -7.717 -2.426 1.00 94.50 89 PHE A C 1
ATOM 730 O O . PHE A 1 89 ? 7.228 -6.620 -2.974 1.00 94.50 89 PHE A O 1
ATOM 737 N N . SER A 1 90 ? 7.887 -8.751 -2.863 1.00 93.19 90 SER A N 1
ATOM 738 C CA . SER A 1 90 ? 8.718 -8.709 -4.064 1.00 93.19 90 SER A CA 1
ATOM 739 C C . SER A 1 90 ? 8.472 -9.931 -4.933 1.00 93.19 90 SER A C 1
ATOM 741 O O . SER A 1 90 ? 8.004 -10.967 -4.459 1.00 93.19 90 SER A O 1
ATOM 743 N N . SER A 1 91 ? 8.781 -9.794 -6.216 1.00 89.50 91 SER A N 1
ATOM 744 C CA . SER A 1 91 ? 8.789 -10.892 -7.173 1.00 89.50 91 SER A CA 1
ATOM 745 C C . SER A 1 91 ? 10.172 -10.957 -7.795 1.00 89.50 91 SER A C 1
ATOM 747 O O . SER A 1 91 ? 10.659 -9.950 -8.304 1.00 89.50 91 SER A O 1
ATOM 749 N N . ASN A 1 92 ? 10.814 -12.120 -7.728 1.00 87.00 92 ASN A N 1
ATOM 750 C CA . ASN A 1 92 ? 12.051 -12.374 -8.456 1.00 87.00 92 ASN A CA 1
ATOM 751 C C . ASN A 1 92 ? 12.028 -13.784 -9.042 1.00 87.00 92 ASN A C 1
ATOM 753 O O . ASN A 1 92 ? 11.675 -14.728 -8.335 1.00 87.00 92 ASN A O 1
ATOM 757 N N . ASP A 1 93 ? 12.371 -13.919 -10.323 1.00 83.88 93 ASP A N 1
ATOM 758 C CA . ASP A 1 93 ? 12.455 -15.202 -11.037 1.00 83.88 93 ASP A CA 1
ATOM 759 C C . ASP A 1 93 ? 11.221 -16.113 -10.854 1.00 83.88 93 ASP A C 1
ATOM 761 O O . ASP A 1 93 ? 11.316 -17.331 -10.698 1.00 83.88 93 ASP A O 1
ATOM 765 N N . GLY A 1 94 ? 10.022 -15.519 -10.833 1.00 80.56 94 GLY A N 1
ATOM 766 C CA . GLY A 1 94 ? 8.769 -16.256 -10.644 1.00 80.56 94 GLY A CA 1
ATOM 767 C C . GLY A 1 94 ? 8.526 -16.744 -9.211 1.00 80.56 94 GLY A C 1
ATOM 768 O O . GLY A 1 94 ? 7.690 -17.622 -8.992 1.00 80.56 94 GLY A O 1
ATOM 769 N N . ILE A 1 95 ? 9.220 -16.187 -8.220 1.00 87.44 95 ILE A N 1
ATOM 770 C CA . ILE A 1 95 ? 8.978 -16.417 -6.795 1.00 87.44 95 ILE A CA 1
ATOM 771 C C . ILE A 1 95 ? 8.495 -15.111 -6.172 1.00 87.44 95 ILE A C 1
ATOM 773 O O . ILE A 1 95 ? 9.224 -14.121 -6.132 1.00 87.44 95 ILE A O 1
ATOM 777 N N . LEU A 1 96 ? 7.277 -15.131 -5.633 1.00 90.69 96 LEU A N 1
ATOM 778 C CA . LEU A 1 96 ? 6.792 -14.078 -4.754 1.00 90.69 96 LEU A CA 1
ATOM 779 C C . LEU A 1 96 ? 7.359 -14.289 -3.353 1.00 90.69 96 LEU A C 1
ATOM 781 O O . LEU A 1 96 ? 7.299 -15.390 -2.800 1.00 90.69 96 LEU A O 1
ATOM 785 N N . LYS A 1 97 ? 7.860 -13.215 -2.760 1.00 93.25 97 LYS A N 1
ATOM 786 C CA . LYS A 1 97 ? 8.345 -13.161 -1.386 1.00 93.25 97 LYS A CA 1
ATOM 787 C C . LYS A 1 97 ? 7.568 -12.095 -0.627 1.00 93.25 97 LYS A C 1
ATOM 789 O O . LYS A 1 97 ? 7.316 -11.018 -1.154 1.00 93.25 97 LYS A O 1
ATOM 794 N N . GLY A 1 98 ? 7.181 -12.404 0.604 1.00 93.69 98 GLY A N 1
ATOM 795 C CA . GLY A 1 98 ? 6.510 -11.489 1.517 1.00 93.69 98 GLY A CA 1
ATOM 796 C C . GLY A 1 98 ? 7.246 -11.428 2.848 1.00 93.69 98 GLY A C 1
ATOM 797 O O . GLY A 1 98 ? 7.507 -12.464 3.461 1.00 93.69 98 GLY A O 1
ATOM 798 N N . GLU A 1 99 ? 7.558 -10.223 3.301 1.00 93.50 99 GLU A N 1
ATOM 799 C CA . GLU A 1 99 ? 8.286 -9.950 4.538 1.00 93.50 99 GLU A CA 1
ATOM 800 C C . GLU A 1 99 ? 7.473 -9.020 5.428 1.00 93.50 99 GLU A C 1
ATOM 802 O O . GLU A 1 99 ? 6.965 -8.004 4.961 1.00 93.50 99 GLU A O 1
ATOM 807 N N . LEU A 1 100 ? 7.349 -9.379 6.708 1.00 91.56 100 LEU A N 1
ATOM 808 C CA . LEU A 1 100 ? 6.755 -8.527 7.730 1.00 91.56 100 LEU A CA 1
ATOM 809 C C . LEU A 1 100 ? 7.878 -7.832 8.491 1.00 91.56 100 LEU A C 1
ATOM 811 O O . LEU A 1 100 ? 8.708 -8.493 9.115 1.00 91.56 100 LEU A O 1
ATOM 815 N N . ILE A 1 101 ? 7.875 -6.508 8.461 1.00 89.06 101 ILE A N 1
ATOM 816 C CA . ILE A 1 101 ? 8.684 -5.693 9.355 1.00 89.06 101 ILE A CA 1
ATOM 817 C C . ILE A 1 101 ? 7.859 -5.489 10.633 1.00 89.06 101 ILE A C 1
ATOM 819 O O . ILE A 1 101 ? 6.719 -5.025 10.524 1.00 89.06 101 ILE A O 1
ATOM 823 N N . PRO A 1 102 ? 8.400 -5.855 11.812 1.00 80.50 102 PRO A N 1
ATOM 824 C CA . PRO A 1 102 ? 7.716 -5.687 13.090 1.00 80.50 102 PRO A CA 1
ATOM 825 C C . PRO A 1 102 ? 7.274 -4.247 13.342 1.00 80.50 102 PRO A C 1
ATOM 827 O O . PRO A 1 102 ? 7.805 -3.313 12.742 1.00 80.50 102 PRO A O 1
ATOM 830 N N . GLU A 1 103 ? 6.333 -4.090 14.270 1.00 84.44 103 GLU A N 1
ATOM 831 C CA . GLU A 1 103 ? 5.836 -2.787 14.698 1.00 84.44 103 GLU A CA 1
ATOM 832 C C . GLU A 1 103 ? 6.975 -1.881 15.179 1.00 84.44 103 GLU A C 1
ATOM 834 O O . GLU A 1 103 ? 7.725 -2.228 16.093 1.00 84.44 103 GLU A O 1
ATOM 839 N N . THR A 1 104 ? 7.094 -0.706 14.566 1.00 85.31 104 THR A N 1
ATOM 840 C CA . THR A 1 104 ? 8.065 0.318 14.955 1.00 85.31 104 THR A CA 1
ATOM 841 C C . THR A 1 104 ? 7.357 1.598 15.392 1.00 85.31 104 THR A C 1
ATOM 843 O O . THR A 1 104 ? 6.380 1.984 14.745 1.00 85.31 104 THR A O 1
ATOM 846 N N . PRO A 1 105 ? 7.838 2.293 16.439 1.00 83.75 105 PRO A N 1
ATOM 847 C CA . PRO A 1 105 ? 7.317 3.604 16.814 1.00 83.75 105 PRO A CA 1
ATOM 848 C C . PRO A 1 105 ? 7.470 4.614 15.678 1.00 83.75 105 PRO A C 1
ATOM 850 O O . PRO A 1 105 ? 8.500 4.641 15.001 1.00 83.75 105 PRO A O 1
ATOM 853 N N . ILE A 1 106 ? 6.469 5.471 15.496 1.00 80.44 106 ILE A N 1
ATOM 854 C CA . ILE A 1 106 ? 6.505 6.510 14.465 1.00 80.44 106 ILE A CA 1
ATOM 855 C C . ILE A 1 106 ? 7.159 7.773 15.033 1.00 80.44 106 ILE A C 1
ATOM 857 O O . ILE A 1 106 ? 6.741 8.297 16.066 1.00 80.44 106 ILE A O 1
ATOM 861 N N . SER A 1 107 ? 8.165 8.295 14.328 1.00 64.81 107 SER A N 1
ATOM 862 C CA . SER A 1 107 ? 8.720 9.630 14.562 1.00 64.81 107 SER A CA 1
ATOM 863 C C . SER A 1 107 ? 8.120 10.618 13.554 1.00 64.81 107 SER A C 1
ATOM 865 O O . SER A 1 107 ? 8.569 10.676 12.410 1.00 64.81 107 SER A O 1
ATOM 867 N N . GLY A 1 108 ? 7.087 11.372 13.938 1.00 64.06 108 GLY A N 1
ATOM 868 C CA . GLY A 1 108 ? 6.480 12.388 13.069 1.00 64.06 108 GLY A CA 1
ATOM 869 C C . GLY A 1 108 ? 5.000 12.665 13.354 1.00 64.06 108 GLY A C 1
ATOM 870 O O . GLY A 1 108 ? 4.413 12.034 14.234 1.00 64.06 108 GLY A O 1
ATOM 871 N N . PRO A 1 109 ? 4.385 13.618 12.630 1.00 63.62 109 PRO A N 1
ATOM 872 C CA . PRO A 1 109 ? 2.969 13.930 12.777 1.00 63.62 109 PRO A CA 1
ATOM 873 C C . PRO A 1 109 ? 2.094 12.756 12.308 1.00 63.62 109 PRO A C 1
ATOM 875 O O . PRO A 1 109 ? 2.130 12.353 11.149 1.00 63.62 109 PRO A O 1
ATOM 878 N N . LEU A 1 110 ? 1.256 12.242 13.210 1.00 65.56 110 LEU A N 1
ATOM 879 C CA . LEU A 1 110 ? 0.350 11.099 13.000 1.00 65.56 110 LEU A CA 1
ATOM 880 C C . LEU A 1 110 ? -0.740 11.314 11.934 1.00 65.56 110 LEU A C 1
ATOM 882 O O . LEU A 1 110 ? -1.448 10.372 11.572 1.00 65.56 110 LEU A O 1
ATOM 886 N N . ASN A 1 111 ? -0.902 12.548 11.460 1.00 63.12 111 ASN A N 1
ATOM 887 C CA . ASN A 1 111 ? -2.010 12.963 10.600 1.00 63.12 111 ASN A CA 1
ATOM 888 C C . ASN A 1 111 ? -1.651 12.955 9.110 1.00 63.12 111 ASN A C 1
ATOM 890 O O . ASN A 1 111 ? -2.500 13.276 8.282 1.00 63.12 111 ASN A O 1
ATOM 894 N N . GLU A 1 112 ? -0.412 12.605 8.766 1.00 69.06 112 GLU A N 1
ATOM 895 C CA . GLU A 1 112 ? 0.079 12.643 7.395 1.00 69.06 112 GLU A CA 1
ATOM 896 C C . GLU A 1 112 ? 0.605 11.279 6.955 1.00 69.06 112 GLU A C 1
ATOM 898 O O . GLU A 1 112 ? 1.337 10.596 7.675 1.00 69.06 112 GLU A O 1
ATOM 903 N N . ILE A 1 113 ? 0.252 10.895 5.731 1.00 70.56 113 ILE A N 1
ATOM 904 C CA . ILE A 1 113 ? 0.732 9.671 5.100 1.00 70.56 113 ILE A CA 1
ATOM 905 C C . ILE A 1 113 ? 1.465 10.078 3.841 1.00 70.56 113 ILE A C 1
ATOM 907 O O . ILE A 1 113 ? 0.885 10.638 2.916 1.00 70.56 113 ILE A O 1
ATOM 911 N N . HIS A 1 114 ? 2.754 9.772 3.828 1.00 72.00 114 HIS A N 1
ATOM 912 C CA . HIS A 1 114 ? 3.647 10.105 2.734 1.00 72.00 114 HIS A CA 1
ATOM 913 C C . HIS A 1 114 ? 3.992 8.844 1.946 1.00 72.00 114 HIS A C 1
ATOM 915 O O . HIS A 1 114 ? 4.345 7.818 2.535 1.00 72.00 114 HIS A O 1
ATOM 921 N N . ALA A 1 115 ? 3.925 8.942 0.620 1.00 71.12 115 ALA A N 1
ATOM 922 C CA . ALA A 1 115 ? 4.554 8.009 -0.305 1.00 71.12 115 ALA A CA 1
ATOM 923 C C . ALA A 1 115 ? 5.218 8.795 -1.433 1.00 71.12 115 ALA A C 1
ATOM 925 O O . ALA A 1 115 ? 4.617 9.688 -2.027 1.00 71.12 115 ALA A O 1
ATOM 926 N N . THR A 1 116 ? 6.459 8.432 -1.734 1.00 73.38 116 THR A N 1
ATOM 927 C CA . THR A 1 116 ? 7.210 9.000 -2.851 1.00 73.38 116 THR A CA 1
ATOM 928 C C . THR A 1 116 ? 7.130 8.040 -4.026 1.00 73.38 116 THR A C 1
ATOM 930 O O . THR A 1 116 ? 7.533 6.884 -3.903 1.00 73.38 116 THR A O 1
ATOM 933 N N . ILE A 1 117 ? 6.632 8.528 -5.160 1.00 69.94 117 ILE A N 1
ATOM 934 C CA . ILE A 1 117 ? 6.493 7.758 -6.397 1.00 69.94 117 ILE A CA 1
ATOM 935 C C . ILE A 1 117 ? 7.378 8.389 -7.470 1.00 69.94 117 ILE A C 1
ATOM 937 O O . ILE A 1 117 ? 7.374 9.609 -7.645 1.00 69.94 117 ILE A O 1
ATOM 941 N N . PHE A 1 118 ? 8.107 7.562 -8.212 1.00 74.19 118 PHE A N 1
ATOM 942 C CA . PHE A 1 118 ? 8.878 7.977 -9.376 1.00 74.19 118 PHE A CA 1
ATOM 943 C C . PHE A 1 118 ? 8.069 7.705 -10.641 1.00 74.19 118 PHE A C 1
ATOM 945 O O . PHE A 1 118 ? 7.678 6.572 -10.917 1.00 74.19 118 PHE A O 1
ATOM 952 N N . ILE A 1 119 ? 7.831 8.758 -11.418 1.00 67.56 119 ILE A N 1
ATOM 953 C CA . ILE A 1 119 ? 6.978 8.720 -12.607 1.00 67.56 119 ILE A CA 1
ATOM 954 C C . ILE A 1 119 ? 7.821 9.111 -13.815 1.00 67.56 119 ILE A C 1
ATOM 956 O O . ILE A 1 119 ? 8.563 10.094 -13.754 1.00 67.56 119 ILE A O 1
ATOM 960 N N . GLN A 1 120 ? 7.705 8.369 -14.916 1.00 70.25 120 GLN A N 1
ATOM 961 C CA . GLN A 1 120 ? 8.321 8.792 -16.173 1.00 70.25 120 GLN A CA 1
ATOM 962 C C . GLN A 1 120 ? 7.540 9.966 -16.796 1.00 70.25 120 GLN A C 1
ATOM 964 O O . GLN A 1 120 ? 6.317 10.043 -16.635 1.00 70.25 120 GLN A O 1
ATOM 969 N N . PRO A 1 121 ? 8.210 10.865 -17.543 1.00 67.19 121 PRO A N 1
ATOM 970 C CA . PRO A 1 121 ? 7.527 11.906 -18.306 1.00 67.19 121 PRO A CA 1
ATOM 971 C C . PRO A 1 121 ? 6.399 11.330 -19.177 1.00 67.19 121 PRO A C 1
ATOM 973 O O . PRO A 1 121 ? 6.565 10.295 -19.819 1.00 67.19 121 PRO A O 1
ATOM 976 N N . GLY A 1 122 ? 5.239 11.992 -19.192 1.00 64.94 122 GLY A N 1
ATOM 977 C CA . GLY A 1 122 ? 4.090 11.600 -20.019 1.00 64.94 122 GLY A CA 1
ATOM 978 C C . GLY A 1 122 ? 3.243 10.430 -19.495 1.00 64.94 122 GLY A C 1
ATOM 979 O O . GLY A 1 122 ? 2.165 10.185 -20.042 1.00 64.94 122 GLY A O 1
ATOM 980 N N . GLN A 1 123 ? 3.658 9.735 -18.429 1.00 66.38 123 GLN A N 1
ATOM 981 C CA . GLN A 1 123 ? 2.823 8.715 -17.789 1.00 66.38 123 GLN A CA 1
ATOM 982 C C . GLN A 1 123 ? 1.716 9.345 -16.935 1.00 66.38 123 GLN A C 1
ATOM 984 O O . GLN A 1 123 ? 1.894 10.393 -16.312 1.00 66.38 123 GLN A O 1
ATOM 989 N N . LYS A 1 124 ? 0.555 8.685 -16.908 1.00 64.62 124 LYS A N 1
ATOM 990 C CA . LYS A 1 124 ? -0.566 9.041 -16.035 1.00 64.62 124 LYS A CA 1
ATOM 991 C C . LYS A 1 124 ? -0.567 8.108 -14.839 1.00 64.62 124 LYS A C 1
ATOM 993 O O . LYS A 1 124 ? -0.467 6.899 -15.028 1.00 64.62 124 LYS A O 1
ATOM 998 N 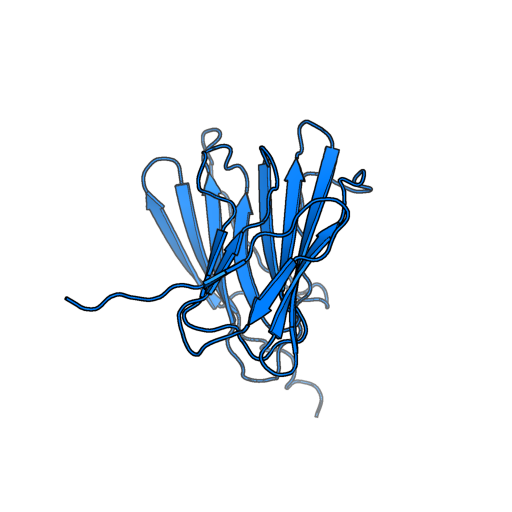N . ILE A 1 125 ? -0.744 8.662 -13.647 1.00 66.75 125 ILE A N 1
ATOM 999 C CA . ILE A 1 125 ? -0.997 7.866 -12.447 1.00 66.75 125 ILE A CA 1
ATOM 1000 C C . ILE A 1 125 ? -2.426 8.106 -12.013 1.00 66.75 125 ILE A C 1
ATOM 1002 O O . ILE A 1 125 ? -2.811 9.239 -11.740 1.00 66.75 125 ILE A O 1
ATOM 1006 N N . GLN A 1 126 ? -3.199 7.033 -11.930 1.00 65.81 126 GLN A N 1
ATOM 1007 C CA . GLN A 1 126 ? -4.495 7.044 -11.280 1.00 65.81 126 GLN A CA 1
ATOM 1008 C C . GLN A 1 126 ? -4.343 6.333 -9.948 1.00 65.81 126 GLN A C 1
ATOM 1010 O O . GLN A 1 126 ? -3.756 5.260 -9.886 1.00 65.81 126 GLN A O 1
ATOM 1015 N N . HIS A 1 127 ? -4.861 6.927 -8.887 1.00 67.50 127 HIS A N 1
ATOM 1016 C CA . HIS A 1 127 ? -4.824 6.296 -7.581 1.00 67.50 127 HIS A CA 1
ATOM 1017 C C . HIS A 1 127 ? -6.127 6.563 -6.837 1.00 67.50 127 HIS A C 1
ATOM 1019 O O . HIS A 1 127 ? -6.822 7.559 -7.067 1.00 67.50 127 HIS A O 1
ATOM 1025 N N . GLU A 1 128 ? -6.485 5.603 -5.992 1.00 66.62 128 GLU A N 1
ATOM 1026 C CA . GLU A 1 128 ? -7.724 5.616 -5.231 1.00 66.62 128 GLU A CA 1
ATOM 1027 C C . GLU A 1 128 ? -7.425 5.806 -3.750 1.00 66.62 128 GLU A C 1
ATOM 1029 O O . GLU A 1 128 ? -6.657 5.055 -3.136 1.00 66.62 128 GLU A O 1
ATOM 1034 N N . PHE A 1 129 ? -8.080 6.808 -3.181 1.00 69.56 129 PHE A N 1
ATOM 1035 C CA . PHE A 1 129 ? -8.072 7.094 -1.763 1.00 69.56 129 PHE A CA 1
ATOM 1036 C C . PHE A 1 129 ? -9.442 6.820 -1.169 1.00 69.56 129 PHE A C 1
ATOM 1038 O O . PHE A 1 129 ? -10.464 7.209 -1.733 1.00 69.56 129 PHE A O 1
ATOM 1045 N N . PHE A 1 130 ? -9.459 6.221 0.014 1.00 69.00 130 PHE A N 1
ATOM 1046 C CA . PHE A 1 130 ? -10.679 6.018 0.782 1.00 69.00 130 PHE A CA 1
ATOM 1047 C C . PHE A 1 130 ? -10.567 6.762 2.106 1.00 69.00 130 PHE A C 1
ATOM 1049 O O . PHE A 1 130 ? -9.641 6.517 2.879 1.00 69.00 130 PHE A O 1
ATOM 1056 N N . ILE A 1 131 ? -11.510 7.664 2.367 1.00 69.19 131 ILE A N 1
ATOM 1057 C CA . ILE A 1 131 ? -11.642 8.347 3.655 1.00 69.19 131 ILE A CA 1
ATOM 1058 C C . ILE A 1 131 ? -12.932 7.873 4.309 1.00 69.19 131 ILE A C 1
ATOM 1060 O O . ILE A 1 131 ? -14.015 8.074 3.755 1.00 69.19 131 ILE A O 1
ATOM 1064 N N . CYS A 1 132 ? -12.829 7.270 5.489 1.00 65.81 132 CYS A N 1
ATOM 1065 C CA . CYS A 1 132 ? -14.006 6.904 6.268 1.00 65.81 132 CYS A CA 1
ATOM 1066 C C . CYS A 1 132 ? -14.486 8.077 7.139 1.00 65.81 132 CYS A C 1
ATOM 1068 O O . CYS A 1 132 ? -13.693 8.792 7.756 1.00 65.81 132 CYS A O 1
ATOM 1070 N N . LYS A 1 133 ? -15.804 8.269 7.208 1.00 59.34 133 LYS A N 1
ATOM 1071 C CA . LYS A 1 133 ? -16.473 9.264 8.047 1.00 59.34 133 LYS A CA 1
ATOM 1072 C C . LYS A 1 133 ? -16.402 8.821 9.509 1.00 59.34 133 LYS A C 1
ATOM 1074 O O . LYS A 1 133 ? -17.285 8.130 9.994 1.00 59.34 133 LYS A O 1
ATOM 1079 N N . GLN A 1 134 ? -15.378 9.257 10.239 1.00 52.75 134 GLN A N 1
ATOM 1080 C CA . GLN A 1 134 ? -15.388 9.187 11.712 1.00 52.75 134 GLN A CA 1
ATOM 1081 C C . GLN A 1 134 ? -16.207 10.336 12.347 1.00 52.75 134 GLN A C 1
ATOM 1083 O O . GLN A 1 134 ? -16.355 10.409 13.563 1.00 52.75 134 GLN A O 1
ATOM 1088 N N . GLY A 1 135 ? -16.750 11.241 11.521 1.00 50.31 135 GLY A N 1
ATOM 1089 C CA . GLY A 1 135 ? -17.565 12.397 11.896 1.00 50.31 135 GLY A CA 1
ATOM 1090 C C . GLY A 1 135 ? -18.064 13.151 10.654 1.00 50.31 135 GLY A C 1
ATOM 1091 O O . GLY A 1 135 ? -17.889 12.688 9.524 1.00 50.31 135 GLY A O 1
ATOM 1092 N N . VAL A 1 136 ? -18.680 14.326 10.832 1.00 44.62 136 VAL A N 1
ATOM 1093 C CA . VAL A 1 136 ? -19.123 15.162 9.700 1.00 44.62 136 VAL A CA 1
ATOM 1094 C C . VAL A 1 136 ? -17.894 15.757 9.005 1.00 44.62 136 VAL A C 1
ATOM 1096 O O . VAL A 1 136 ? -17.367 16.777 9.445 1.00 44.62 136 VAL A O 1
ATOM 1099 N N . VAL A 1 137 ? -17.437 15.142 7.910 1.00 44.38 137 VAL A N 1
ATOM 1100 C CA . VAL A 1 137 ? -16.407 15.719 7.032 1.00 44.38 137 VAL A CA 1
ATOM 1101 C C . VAL A 1 137 ? -17.007 16.951 6.347 1.00 44.38 137 VAL A C 1
ATOM 1103 O O . VAL A 1 137 ? -17.645 16.859 5.301 1.00 44.38 137 VAL A O 1
ATOM 1106 N N . ARG A 1 138 ? -16.861 18.122 6.974 1.00 38.31 138 ARG A N 1
ATOM 1107 C CA . ARG A 1 138 ? -17.240 19.408 6.381 1.00 38.31 138 ARG A CA 1
ATOM 1108 C C . 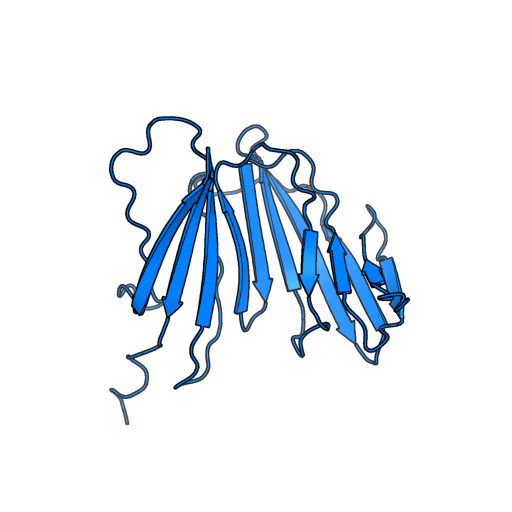ARG A 1 138 ? -16.068 19.888 5.528 1.00 38.31 138 ARG A C 1
ATOM 1110 O O . ARG A 1 138 ? -15.071 20.347 6.067 1.00 38.31 138 ARG A O 1
ATOM 1117 N N . ASN A 1 139 ? -16.197 19.772 4.207 1.00 41.22 139 ASN A N 1
ATOM 1118 C CA . ASN A 1 139 ? -15.272 20.340 3.217 1.00 41.22 139 ASN A CA 1
ATOM 1119 C C . ASN A 1 139 ? -13.816 19.840 3.308 1.00 41.22 139 ASN A C 1
ATOM 1121 O O . ASN A 1 139 ? -12.888 20.628 3.470 1.00 41.22 139 ASN A O 1
ATOM 1125 N N . GLY A 1 140 ? -13.597 18.533 3.148 1.00 43.50 140 GLY A N 1
ATOM 1126 C CA . GLY A 1 140 ? -12.253 18.011 2.888 1.00 43.50 140 GLY A CA 1
ATOM 1127 C C . GLY A 1 140 ? -11.854 18.226 1.425 1.00 43.50 140 GLY A C 1
ATOM 1128 O O . GLY A 1 140 ? -12.547 17.751 0.530 1.00 43.50 140 GLY A O 1
ATOM 1129 N N . THR A 1 141 ? -10.741 18.916 1.164 1.00 51.09 141 THR A N 1
ATOM 1130 C CA . THR A 1 141 ? -10.106 18.952 -0.166 1.00 51.09 141 THR A CA 1
ATOM 1131 C C . THR A 1 141 ? -8.886 18.041 -0.169 1.00 51.09 141 THR A C 1
ATOM 1133 O O . THR A 1 141 ? -7.968 18.265 0.619 1.00 51.09 141 THR A O 1
ATOM 1136 N N . CYS A 1 142 ? -8.844 17.048 -1.058 1.00 55.53 142 CYS A N 1
ATOM 1137 C CA . CYS A 1 142 ? -7.647 16.236 -1.276 1.00 55.53 142 CYS A CA 1
ATOM 1138 C C . CYS A 1 142 ? -6.734 16.968 -2.268 1.00 55.53 142 CYS A C 1
ATOM 1140 O O . CYS A 1 142 ? -7.169 17.292 -3.374 1.00 55.53 142 CYS A O 1
ATOM 1142 N N . ARG A 1 143 ? -5.497 17.271 -1.855 1.00 59.72 143 ARG A N 1
ATOM 1143 C CA . ARG A 1 143 ? -4.493 17.963 -2.674 1.00 59.72 143 ARG A CA 1
ATOM 1144 C C . ARG A 1 143 ? -3.264 17.084 -2.830 1.00 59.72 143 ARG A C 1
ATOM 1146 O O . ARG A 1 143 ? -2.747 16.586 -1.836 1.00 59.72 143 ARG A O 1
ATOM 1153 N N . THR A 1 144 ? -2.768 16.978 -4.055 1.00 62.62 144 THR A N 1
ATOM 1154 C CA . THR A 1 144 ? -1.491 16.327 -4.339 1.00 62.62 144 THR A CA 1
ATOM 1155 C C . THR A 1 144 ? -0.397 17.388 -4.400 1.00 62.62 144 THR A C 1
ATOM 1157 O O . THR A 1 144 ? -0.546 18.399 -5.086 1.00 62.62 144 THR A O 1
ATOM 1160 N N . GLN A 1 145 ? 0.715 17.170 -3.701 1.00 64.69 145 GLN A N 1
ATOM 1161 C CA . GLN A 1 145 ? 1.895 18.029 -3.775 1.00 64.69 145 GLN A CA 1
ATOM 1162 C C . GLN A 1 145 ? 3.044 17.281 -4.462 1.00 64.69 145 GLN A C 1
ATOM 1164 O O . GLN A 1 145 ? 3.365 16.152 -4.104 1.00 64.69 145 GLN A O 1
ATOM 1169 N N . TYR A 1 146 ? 3.656 17.905 -5.466 1.00 65.00 146 TYR A N 1
ATOM 1170 C CA . TYR A 1 146 ? 4.868 17.413 -6.110 1.00 65.00 146 TYR A CA 1
ATOM 1171 C C . TYR A 1 146 ? 6.099 17.666 -5.230 1.00 65.00 146 TYR A C 1
ATOM 1173 O O . TYR A 1 146 ? 6.118 18.575 -4.402 1.00 65.00 146 TYR A O 1
ATOM 1181 N N . ALA A 1 147 ? 7.178 16.916 -5.470 1.00 60.28 147 ALA A N 1
ATOM 1182 C CA . ALA A 1 147 ? 8.424 17.017 -4.700 1.00 60.28 147 ALA A CA 1
ATOM 1183 C C . ALA A 1 147 ? 9.077 18.417 -4.724 1.00 60.28 147 ALA A C 1
ATOM 1185 O O . ALA A 1 147 ? 9.822 18.767 -3.816 1.00 60.28 147 ALA A O 1
ATOM 1186 N N . ASN A 1 148 ? 8.785 19.237 -5.738 1.00 61.66 148 ASN A N 1
ATOM 1187 C CA . ASN A 1 148 ? 9.247 20.627 -5.846 1.00 61.66 148 ASN A CA 1
ATOM 1188 C C . ASN A 1 148 ? 8.376 21.627 -5.049 1.00 61.66 148 ASN A C 1
ATOM 1190 O O . ASN A 1 148 ? 8.514 22.835 -5.225 1.00 61.66 148 ASN A O 1
ATOM 1194 N N . GLY A 1 149 ? 7.433 21.140 -4.236 1.00 64.12 149 GLY A N 1
ATOM 1195 C CA . GLY A 1 149 ? 6.523 21.944 -3.419 1.00 64.12 149 GLY A CA 1
ATOM 1196 C C . GLY A 1 149 ? 5.303 22.495 -4.163 1.00 64.12 149 GLY A C 1
ATOM 1197 O O . GLY A 1 149 ? 4.396 23.025 -3.519 1.00 64.12 149 GLY A O 1
ATOM 1198 N N . THR A 1 150 ? 5.240 22.356 -5.492 1.00 66.56 150 THR A N 1
ATOM 1199 C CA . THR A 1 150 ? 4.074 22.776 -6.283 1.00 66.56 150 THR A CA 1
ATOM 1200 C C . THR A 1 150 ? 2.927 21.785 -6.134 1.00 66.56 150 THR A C 1
ATOM 1202 O O . THR A 1 150 ? 3.138 20.602 -5.879 1.00 66.56 150 THR A O 1
ATOM 1205 N N . TYR A 1 151 ? 1.695 22.259 -6.291 1.00 65.50 151 TYR A N 1
ATOM 1206 C CA . TYR A 1 151 ? 0.524 21.394 -6.219 1.00 65.50 151 TYR A CA 1
ATOM 1207 C C . TYR A 1 151 ? 0.197 20.827 -7.598 1.00 65.50 151 TYR A C 1
ATOM 1209 O O . TYR A 1 151 ? 0.128 21.557 -8.587 1.00 65.50 151 TYR A O 1
ATOM 1217 N N . GLY A 1 152 ? 0.012 19.514 -7.639 1.00 60.38 152 GLY A N 1
ATOM 1218 C CA . GLY A 1 152 ? -0.510 18.786 -8.781 1.00 60.38 152 GLY A CA 1
ATOM 1219 C C . GLY A 1 152 ? -2.003 18.542 -8.658 1.00 60.38 152 GLY A C 1
ATOM 1220 O O . GLY A 1 152 ? -2.579 18.608 -7.574 1.00 60.38 152 GLY A O 1
ATOM 1221 N N . GLY A 1 153 ? -2.623 18.238 -9.789 1.00 56.78 153 GLY A N 1
ATOM 1222 C CA . GLY A 1 153 ? -4.013 17.811 -9.833 1.00 56.78 153 GLY A CA 1
ATOM 1223 C C . GLY A 1 153 ? -4.481 17.651 -11.269 1.00 56.78 153 GLY A C 1
ATOM 1224 O O . GLY A 1 153 ? -4.216 18.507 -12.115 1.00 56.78 153 GLY A O 1
ATOM 1225 N N . GLY A 1 154 ? -5.147 16.536 -11.548 1.00 59.12 154 GLY A N 1
ATOM 1226 C CA . GLY A 1 154 ? -5.917 16.343 -12.770 1.00 59.12 154 GLY A CA 1
ATOM 1227 C C . GLY A 1 154 ? -7.402 16.256 -12.448 1.00 59.12 154 GLY A C 1
ATOM 1228 O O . GLY A 1 154 ? -7.925 17.023 -11.640 1.00 59.12 154 GLY A O 1
ATOM 1229 N N . LYS A 1 155 ? -8.117 15.347 -13.115 1.00 63.94 155 LYS A N 1
ATOM 1230 C CA . LYS A 1 155 ? -9.535 15.123 -12.819 1.00 63.94 155 LYS A CA 1
ATOM 1231 C C . LYS A 1 155 ? -9.652 14.353 -11.509 1.00 63.94 155 LYS A C 1
ATOM 1233 O O . LYS A 1 155 ? -9.277 13.187 -11.452 1.00 63.94 155 LYS A O 1
ATOM 1238 N N . GLN A 1 156 ? -10.236 14.997 -10.507 1.00 68.00 156 GLN A N 1
ATOM 1239 C CA . GLN A 1 156 ? -10.644 14.346 -9.273 1.00 68.00 156 GLN A CA 1
ATOM 1240 C C . GLN A 1 156 ? -12.124 13.967 -9.357 1.00 68.00 156 GLN A C 1
ATOM 1242 O O . GLN A 1 156 ? -12.964 14.789 -9.729 1.00 68.00 156 GLN A O 1
ATOM 1247 N N . SER A 1 157 ? -12.459 12.734 -8.989 1.00 69.62 157 SER A N 1
ATOM 1248 C CA . SER A 1 157 ? -13.845 12.315 -8.782 1.00 69.62 157 SER A CA 1
ATOM 1249 C C . SER A 1 157 ? -14.033 11.827 -7.359 1.00 69.62 157 SER A C 1
ATOM 1251 O O . SER A 1 157 ? -13.268 10.986 -6.891 1.00 69.62 157 SER A O 1
ATOM 1253 N N . ILE A 1 158 ? -15.071 12.328 -6.694 1.00 70.56 158 ILE A N 1
ATOM 1254 C CA . ILE A 1 158 ? -15.440 11.915 -5.343 1.00 70.56 158 ILE A CA 1
ATOM 1255 C C . ILE A 1 158 ? -16.747 11.136 -5.438 1.00 70.56 158 ILE A C 1
ATOM 1257 O O . ILE A 1 158 ? -17.776 11.676 -5.838 1.00 70.56 158 ILE A O 1
ATOM 1261 N N . GLN A 1 159 ? -16.704 9.864 -5.065 1.00 70.94 159 GLN A N 1
ATOM 1262 C CA . GLN A 1 159 ? -17.873 9.010 -4.912 1.00 70.94 159 GLN A CA 1
ATOM 1263 C C . GLN A 1 159 ? -18.110 8.785 -3.422 1.00 70.94 159 GLN A C 1
ATOM 1265 O O . GLN A 1 159 ? -17.185 8.474 -2.676 1.00 70.94 159 GLN A O 1
ATOM 1270 N N . THR A 1 160 ? -19.349 8.957 -2.972 1.00 69.12 160 THR A N 1
ATOM 1271 C CA . THR A 1 160 ? -19.717 8.739 -1.569 1.00 69.12 160 THR A CA 1
ATOM 1272 C C . THR A 1 160 ? -20.621 7.522 -1.485 1.00 69.12 160 THR A C 1
ATOM 1274 O O 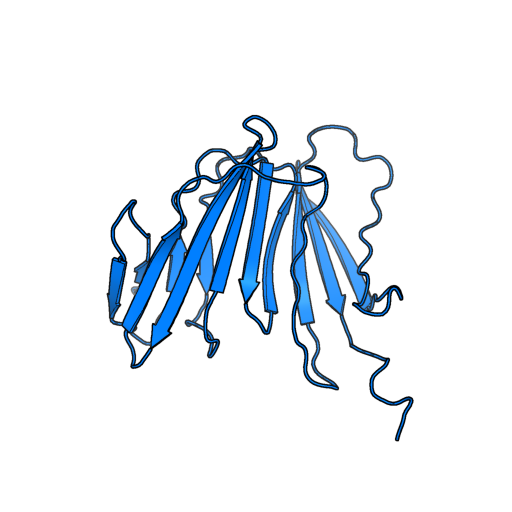. THR A 1 160 ? -21.641 7.476 -2.166 1.00 69.12 160 THR A O 1
ATOM 1277 N N . SER A 1 161 ? -20.256 6.555 -0.647 1.00 66.06 161 SER A N 1
ATOM 1278 C CA . SER A 1 161 ? -21.053 5.358 -0.379 1.00 66.06 161 SER A CA 1
ATOM 1279 C C . SER A 1 161 ? -21.064 5.101 1.123 1.00 66.06 161 SER A C 1
ATOM 1281 O O . SER A 1 161 ? -20.016 4.842 1.712 1.00 66.06 161 SER A O 1
ATOM 1283 N N . GLY A 1 162 ? -22.234 5.234 1.754 1.00 71.38 162 GLY A N 1
ATOM 1284 C CA . GLY A 1 162 ? -22.383 5.101 3.207 1.00 71.38 162 GLY A CA 1
ATOM 1285 C C . GLY A 1 162 ? -21.409 5.999 3.979 1.00 71.38 162 GLY A C 1
ATOM 1286 O O . GLY A 1 162 ? -21.413 7.229 3.817 1.00 71.38 162 GLY A O 1
ATOM 1287 N N . ASP A 1 163 ? -20.547 5.363 4.773 1.00 66.38 163 ASP A N 1
ATOM 1288 C CA . ASP A 1 163 ? -19.546 6.013 5.624 1.00 66.38 163 ASP A CA 1
ATOM 1289 C C . ASP A 1 163 ? -18.185 6.198 4.947 1.00 66.38 163 ASP A C 1
ATOM 1291 O O . ASP A 1 163 ? -17.207 6.521 5.612 1.00 66.38 163 ASP A O 1
ATOM 1295 N N . GLN A 1 164 ? -18.094 6.024 3.627 1.00 65.44 164 GLN A N 1
ATOM 1296 C CA . GLN A 1 164 ? -16.843 6.145 2.884 1.00 65.44 164 GLN A CA 1
ATOM 1297 C C . GLN A 1 164 ? -16.935 7.187 1.767 1.00 65.44 164 GLN A C 1
ATOM 1299 O O . GLN A 1 164 ? -17.922 7.275 1.030 1.00 65.44 164 GLN A O 1
ATOM 1304 N N . HIS A 1 165 ? -15.860 7.955 1.615 1.00 68.50 165 HIS A N 1
ATOM 1305 C CA . HIS A 1 165 ? -15.579 8.765 0.439 1.00 68.50 165 HIS A CA 1
ATOM 1306 C C . HIS A 1 165 ? -14.456 8.100 -0.353 1.00 68.50 165 HIS A C 1
ATOM 1308 O O . HIS A 1 165 ? -13.320 8.036 0.116 1.00 68.50 165 HIS A O 1
ATOM 1314 N N . LYS A 1 166 ? -14.776 7.625 -1.555 1.00 72.00 166 LYS A N 1
ATOM 1315 C CA . LYS A 1 166 ? -13.803 7.179 -2.548 1.00 72.00 166 LYS A CA 1
ATOM 1316 C C . LYS A 1 166 ? -13.403 8.379 -3.397 1.00 72.00 166 LYS A C 1
ATOM 1318 O O . LYS A 1 166 ? -14.235 8.953 -4.096 1.00 72.00 166 LYS A O 1
ATOM 1323 N N . ILE A 1 167 ? -12.137 8.754 -3.337 1.00 70.06 167 ILE A N 1
ATOM 1324 C CA . ILE A 1 167 ? -11.549 9.813 -4.150 1.00 70.06 167 ILE A CA 1
ATOM 1325 C C . ILE A 1 167 ? -10.643 9.145 -5.174 1.00 70.06 167 ILE A C 1
ATOM 1327 O O . ILE A 1 167 ? -9.721 8.418 -4.818 1.00 70.06 167 ILE A O 1
ATOM 1331 N N . THR A 1 168 ? -10.900 9.400 -6.446 1.00 68.50 168 THR A N 1
ATOM 1332 C CA . THR A 1 168 ? -10.004 9.023 -7.538 1.00 68.50 168 THR A CA 1
ATOM 1333 C C . THR A 1 168 ? -9.345 10.290 -8.043 1.00 68.50 168 THR A C 1
ATOM 1335 O O . THR A 1 168 ? -10.055 11.236 -8.387 1.00 68.50 168 THR A O 1
ATOM 1338 N N . ASP A 1 169 ? -8.017 10.314 -8.078 1.00 68.50 169 ASP A N 1
ATOM 1339 C CA . ASP A 1 169 ? -7.243 11.427 -8.629 1.00 68.50 169 ASP A CA 1
ATOM 1340 C C . ASP A 1 169 ? -6.348 10.918 -9.770 1.00 68.50 169 ASP A C 1
ATOM 1342 O O . ASP A 1 169 ? -5.711 9.866 -9.663 1.00 68.50 169 ASP A O 1
ATOM 1346 N N . GLU A 1 170 ? -6.343 11.647 -10.888 1.00 67.06 170 GLU A N 1
ATOM 1347 C CA . GLU A 1 170 ? -5.457 11.400 -12.030 1.00 67.06 170 GLU A CA 1
ATOM 1348 C C . GLU A 1 170 ? -4.346 12.448 -12.015 1.00 67.06 170 GLU A C 1
ATOM 1350 O O . GLU A 1 170 ? -4.594 13.632 -12.228 1.00 67.06 170 GLU A O 1
ATOM 1355 N N . LEU A 1 171 ? -3.105 12.015 -11.830 1.00 64.38 171 LEU A N 1
ATOM 1356 C CA . LEU A 1 171 ? -1.936 12.882 -11.865 1.00 64.38 171 LEU A CA 1
ATOM 1357 C C . LEU A 1 171 ? -1.233 12.780 -13.209 1.00 64.38 171 LEU A C 1
ATOM 1359 O O . LEU A 1 171 ? -0.965 11.690 -13.722 1.00 64.38 171 LEU A O 1
ATOM 1363 N N . ARG A 1 172 ? -0.890 13.949 -13.750 1.00 60.81 172 ARG A N 1
ATOM 1364 C CA . ARG A 1 172 ? -0.008 14.092 -14.905 1.00 60.81 172 ARG A CA 1
ATOM 1365 C C . ARG A 1 172 ? 1.161 14.983 -14.510 1.00 60.81 172 ARG A C 1
ATOM 1367 O O . ARG A 1 172 ? 0.922 16.158 -14.231 1.00 60.81 172 ARG A O 1
ATOM 1374 N N . PRO A 1 173 ? 2.404 14.477 -14.504 1.00 55.28 173 PRO A N 1
ATOM 1375 C CA . PRO A 1 173 ? 3.565 15.322 -14.288 1.00 55.28 173 PRO A CA 1
ATOM 1376 C C . PRO A 1 173 ? 3.681 16.313 -15.455 1.00 55.28 173 PRO A C 1
ATOM 1378 O O . PRO A 1 173 ? 4.108 15.957 -16.547 1.00 55.28 173 PRO A O 1
ATOM 1381 N N . SER A 1 174 ? 3.262 17.559 -15.232 1.00 53.47 174 SER A N 1
ATOM 1382 C CA . SER A 1 174 ? 3.221 18.630 -16.240 1.00 53.47 174 SER A CA 1
ATOM 1383 C C . SER A 1 174 ? 4.476 19.516 -16.252 1.00 53.47 174 SER A C 1
ATOM 1385 O O . SER A 1 174 ? 4.496 20.542 -16.927 1.00 53.47 174 SER A O 1
ATOM 1387 N N . HIS A 1 175 ? 5.513 19.164 -15.482 1.00 48.19 175 HIS A N 1
ATOM 1388 C CA . HIS A 1 175 ? 6.661 20.041 -15.207 1.00 48.19 175 HIS A CA 1
ATOM 1389 C C . HIS A 1 175 ? 8.042 19.438 -15.508 1.00 48.19 175 HIS A C 1
ATOM 1391 O O . HIS A 1 175 ? 9.030 19.926 -14.970 1.00 48.19 175 HIS A O 1
ATOM 1397 N N . LEU A 1 176 ? 8.147 18.428 -16.378 1.00 46.09 176 LEU A N 1
ATOM 1398 C CA . LEU A 1 176 ? 9.460 17.989 -16.888 1.00 46.09 176 LEU A CA 1
ATOM 1399 C C . LEU A 1 176 ? 9.860 18.679 -18.206 1.00 46.09 176 LEU A C 1
ATOM 1401 O O . LEU A 1 176 ? 11.036 18.682 -18.544 1.00 46.09 176 LEU A O 1
ATOM 1405 N N . ASP A 1 177 ? 8.933 19.370 -18.878 1.00 39.28 177 ASP A N 1
ATOM 1406 C CA . ASP A 1 177 ? 9.167 19.964 -20.208 1.00 39.28 177 ASP A CA 1
ATOM 1407 C C . ASP A 1 177 ? 9.643 21.431 -20.197 1.00 39.28 177 ASP A C 1
ATOM 1409 O O . ASP A 1 177 ? 9.696 22.065 -21.246 1.00 39.28 177 ASP A O 1
ATOM 1413 N N . LYS A 1 178 ? 9.964 22.028 -19.038 1.00 38.06 178 LYS A N 1
ATOM 1414 C CA . LYS A 1 178 ? 10.365 23.455 -18.981 1.00 38.06 178 LYS A CA 1
ATOM 1415 C C . LYS A 1 178 ? 11.870 23.725 -18.962 1.00 38.06 178 LYS A C 1
ATOM 1417 O O . LYS A 1 178 ? 12.253 24.891 -18.981 1.00 38.06 178 LYS A O 1
ATOM 1422 N N . HIS A 1 179 ? 12.706 22.690 -18.983 1.00 35.56 179 HIS A N 1
ATOM 1423 C CA . HIS A 1 179 ? 14.155 22.835 -19.132 1.00 35.56 179 HIS A CA 1
ATOM 1424 C C . HIS A 1 179 ? 14.705 21.782 -20.104 1.00 35.56 179 HIS A C 1
ATOM 1426 O O . HIS A 1 179 ? 15.344 20.816 -19.691 1.00 35.56 179 HIS A O 1
ATOM 1432 N N . GLN A 1 180 ? 14.433 21.982 -21.394 1.00 33.78 180 GLN A N 1
ATOM 1433 C CA . GLN A 1 180 ? 15.321 21.572 -22.484 1.00 33.78 180 GLN A CA 1
ATOM 1434 C C . GLN A 1 180 ? 15.728 22.821 -23.256 1.00 33.78 180 GLN A C 1
ATOM 1436 O O . GLN A 1 180 ? 14.851 23.698 -23.432 1.00 33.78 180 GLN A O 1
#

Radius of gyration: 17.39 Å; chains: 1; bounding box: 38×47×42 Å